Protein AF-A0A150B265-F1 (afdb_monomer_lite)

Radius of gyration: 13.43 Å; chains: 1; bounding box: 27×40×31 Å

Sequence (97 aa):
MNETISLEENLKAFSTYLSEKGRKHSTIQRYAYDIKDFYRWLNENELLLHIKSWNEISVHDYQAYFSMLENKREYSLKTRHRIWVVLKKLHTFLGIV

Secondary structure (DSSP, 8-state):
------HHHHHHHHHHHHHHTT--HHHHHHHHHHHHHHHHHHHHTTGGGT-SSGGG--HHHHHHHHHHHHHTT---HHHHHHHHHHHHHHHHHHT--

InterPro domains:
  IPR004107 Integrase, SAM-like, N-terminal [PF02899] (12-94)
  IPR010998 Integrase/recombinase, N-terminal [G3DSA:1.10.150.130] (7-96)
  IPR044068 Core-binding (CB) domain [PS51900] (5-95)

Structure (mmCIF, N/CA/C/O backbone):
data_AF-A0A150B265-F1
#
_entry.id   AF-A0A150B265-F1
#
loop_
_atom_site.group_PDB
_atom_site.id
_atom_site.type_symbol
_atom_site.label_atom_id
_atom_site.label_alt_id
_atom_site.label_comp_id
_atom_site.label_asym_id
_atom_site.label_entity_id
_atom_site.label_seq_id
_atom_site.pdbx_PDB_ins_code
_atom_site.Cartn_x
_atom_site.Cartn_y
_atom_site.Cartn_z
_atom_site.occupancy
_atom_site.B_iso_or_equiv
_atom_site.auth_seq_id
_atom_site.auth_comp_id
_atom_site.auth_asym_id
_atom_site.auth_atom_id
_atom_site.pdbx_PDB_model_num
ATOM 1 N N . MET A 1 1 ? 8.429 24.713 -2.392 1.00 37.16 1 MET A N 1
ATOM 2 C CA . MET A 1 1 ? 9.116 23.445 -2.069 1.00 37.16 1 MET A CA 1
ATOM 3 C C . MET A 1 1 ? 8.412 22.368 -2.868 1.00 37.16 1 MET A C 1
ATOM 5 O O . MET A 1 1 ? 7.192 22.407 -2.911 1.00 37.16 1 MET A O 1
ATOM 9 N N . ASN A 1 2 ? 9.135 21.505 -3.584 1.00 40.09 2 ASN A N 1
ATOM 10 C CA . ASN A 1 2 ? 8.498 20.385 -4.280 1.00 40.09 2 ASN A CA 1
ATOM 11 C C . ASN A 1 2 ? 7.952 19.443 -3.203 1.00 40.09 2 ASN A C 1
ATOM 13 O O . ASN A 1 2 ? 8.739 18.870 -2.455 1.00 40.09 2 ASN A O 1
ATOM 17 N N . GLU A 1 3 ? 6.631 19.374 -3.058 1.00 52.41 3 GLU A N 1
ATOM 18 C CA . GLU A 1 3 ? 5.977 18.492 -2.094 1.00 52.41 3 GLU A CA 1
ATOM 19 C C . GLU A 1 3 ? 6.145 17.053 -2.580 1.00 52.41 3 GLU A C 1
ATOM 21 O O . GLU A 1 3 ? 5.473 16.602 -3.503 1.00 52.41 3 GLU A O 1
ATOM 26 N N . THR A 1 4 ? 7.134 16.361 -2.023 1.00 69.38 4 THR A N 1
ATOM 27 C CA . THR A 1 4 ? 7.304 14.920 -2.188 1.00 69.38 4 THR A CA 1
ATOM 28 C C . THR A 1 4 ? 6.294 14.201 -1.297 1.00 69.38 4 THR A C 1
ATOM 30 O O . THR A 1 4 ? 5.903 14.714 -0.247 1.00 69.38 4 THR A O 1
ATOM 33 N N . ILE A 1 5 ? 5.895 12.985 -1.672 1.00 82.81 5 ILE A N 1
ATOM 34 C CA . ILE A 1 5 ? 5.006 12.154 -0.853 1.00 82.81 5 ILE A CA 1
ATOM 35 C C . ILE A 1 5 ? 5.594 11.976 0.558 1.00 82.81 5 ILE A C 1
ATOM 37 O O . ILE A 1 5 ? 6.594 11.287 0.747 1.00 82.81 5 ILE A O 1
ATOM 41 N N . SER A 1 6 ? 4.934 12.541 1.570 1.00 88.94 6 SER A N 1
ATOM 42 C CA . SER A 1 6 ? 5.317 12.357 2.972 1.00 88.94 6 SER A CA 1
ATOM 43 C C . SER A 1 6 ? 4.700 11.076 3.533 1.00 88.94 6 SER A C 1
ATOM 45 O O . SER A 1 6 ? 3.514 11.021 3.872 1.00 88.94 6 SER A O 1
ATOM 47 N N . LEU A 1 7 ? 5.486 9.998 3.589 1.00 93.19 7 LEU A N 1
ATOM 48 C CA . LEU A 1 7 ? 5.005 8.693 4.054 1.00 93.19 7 LEU A CA 1
ATOM 49 C C . LEU A 1 7 ? 4.504 8.738 5.502 1.00 93.19 7 LEU A C 1
ATOM 51 O O . LEU A 1 7 ? 3.427 8.224 5.793 1.00 93.19 7 LEU A O 1
ATOM 55 N N . GLU A 1 8 ? 5.278 9.328 6.412 1.00 94.00 8 GLU A N 1
ATOM 56 C CA . GLU A 1 8 ? 4.969 9.298 7.846 1.00 94.00 8 GLU A CA 1
ATOM 57 C C . GLU A 1 8 ? 3.742 10.156 8.186 1.00 94.00 8 GLU A C 1
ATOM 59 O O . GLU A 1 8 ? 2.910 9.735 8.991 1.00 94.00 8 GLU A O 1
ATOM 64 N N . GLU A 1 9 ? 3.548 11.301 7.522 1.00 94.06 9 GLU A N 1
ATOM 65 C CA . GLU A 1 9 ? 2.336 12.113 7.698 1.00 94.06 9 GLU A CA 1
ATOM 66 C C . GLU A 1 9 ? 1.094 11.383 7.175 1.00 94.06 9 GLU A C 1
ATOM 68 O O . GLU A 1 9 ? 0.096 11.275 7.893 1.00 94.06 9 GLU A O 1
ATOM 73 N N . ASN A 1 10 ? 1.181 10.790 5.978 1.00 94.50 10 ASN A N 1
ATOM 74 C CA . ASN A 1 10 ? 0.094 9.996 5.406 1.00 94.50 10 ASN A CA 1
ATOM 75 C C . ASN A 1 10 ? -0.246 8.779 6.278 1.00 94.50 10 ASN A C 1
ATOM 77 O O . ASN A 1 10 ? -1.419 8.509 6.530 1.00 94.50 10 ASN A O 1
ATOM 81 N N . LEU A 1 11 ? 0.757 8.057 6.789 1.00 97.31 11 LEU A N 1
ATOM 82 C CA . LEU A 1 11 ? 0.543 6.906 7.669 1.00 97.31 11 LEU A CA 1
ATOM 83 C C . LEU A 1 11 ? -0.052 7.304 9.013 1.00 97.31 11 LEU A C 1
ATOM 85 O O . LEU A 1 11 ? -0.918 6.587 9.517 1.00 97.31 11 LEU A O 1
A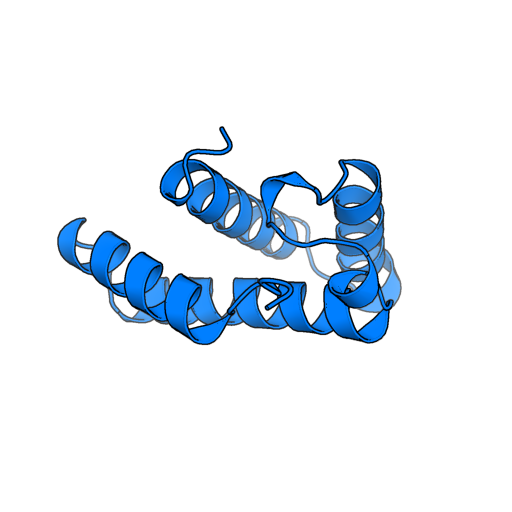TOM 89 N N . LYS A 1 12 ? 0.382 8.427 9.592 1.00 97.62 12 LYS A N 1
ATOM 90 C CA . LYS A 1 12 ? -0.179 8.947 10.840 1.00 97.62 12 LYS A CA 1
ATOM 91 C C . LYS A 1 12 ? -1.651 9.306 10.652 1.00 97.62 12 LYS A C 1
ATOM 93 O O . LYS A 1 12 ? -2.489 8.801 11.396 1.00 97.62 12 LYS A O 1
ATOM 98 N N . ALA A 1 13 ? -1.973 10.100 9.630 1.00 97.81 13 ALA A N 1
ATOM 99 C CA . ALA A 1 13 ? -3.346 10.502 9.333 1.00 97.81 13 ALA A CA 1
ATOM 100 C C . ALA A 1 13 ? -4.241 9.291 9.013 1.00 97.81 13 ALA A C 1
ATOM 102 O O . ALA A 1 13 ? -5.332 9.153 9.569 1.00 97.81 13 ALA A O 1
ATOM 103 N N . PHE A 1 14 ? -3.747 8.354 8.198 1.00 98.06 14 PHE A N 1
ATOM 104 C CA . PHE A 1 14 ? -4.478 7.139 7.849 1.00 98.06 14 PHE A CA 1
ATOM 105 C C . PHE A 1 14 ? -4.692 6.215 9.055 1.00 98.06 14 PHE A C 1
ATOM 107 O O . PHE A 1 14 ? -5.772 5.650 9.221 1.00 98.06 14 PHE A O 1
ATOM 114 N N . SER A 1 15 ? -3.697 6.081 9.935 1.00 98.12 15 SER A N 1
ATOM 115 C CA . SER A 1 15 ? -3.814 5.275 11.157 1.00 98.12 15 SER A CA 1
ATOM 116 C C . SER A 1 15 ? -4.850 5.853 12.118 1.00 98.12 15 SER A C 1
ATOM 118 O O . SER A 1 15 ? -5.665 5.095 12.647 1.00 98.12 15 SER A O 1
ATOM 120 N N . THR A 1 16 ? -4.871 7.180 12.294 1.00 98.31 16 THR A N 1
ATOM 121 C CA . THR A 1 16 ? -5.909 7.875 13.070 1.00 98.31 16 THR A CA 1
ATOM 122 C C . THR A 1 16 ? -7.291 7.603 12.483 1.00 98.31 16 THR A C 1
ATOM 124 O O . THR A 1 16 ? -8.163 7.107 13.193 1.00 98.31 16 THR A O 1
ATOM 127 N N . TYR A 1 17 ? -7.457 7.787 11.171 1.00 98.06 17 TYR A N 1
ATOM 128 C CA . TYR A 1 17 ? -8.709 7.488 10.472 1.00 98.06 17 TYR A CA 1
ATOM 129 C C . TYR A 1 17 ? -9.177 6.036 10.679 1.00 98.06 17 TYR A C 1
ATOM 131 O O . TYR A 1 17 ? -10.353 5.779 10.941 1.00 98.06 17 TYR A O 1
ATOM 139 N N . LEU A 1 18 ? -8.279 5.050 10.582 1.00 98.19 18 LEU A N 1
ATOM 140 C CA . LEU A 1 18 ? -8.639 3.645 10.798 1.00 98.19 18 LEU A CA 1
ATOM 141 C C . LEU A 1 18 ? -9.024 3.364 12.256 1.00 98.19 18 LEU A C 1
ATOM 143 O O . LEU A 1 18 ? -9.943 2.575 12.494 1.00 98.19 18 LEU A O 1
ATOM 147 N N . SER A 1 19 ? -8.339 4.001 13.206 1.00 98.06 19 SER A N 1
ATOM 148 C CA . SER A 1 19 ? -8.635 3.907 14.638 1.00 98.06 19 SER A CA 1
ATOM 149 C C . SER A 1 19 ? -10.029 4.457 14.951 1.00 98.06 19 SER A C 1
ATOM 151 O O . SER A 1 19 ? -10.838 3.766 15.566 1.00 98.06 19 SER A O 1
ATOM 153 N N . GLU A 1 20 ? -10.369 5.635 14.421 1.00 97.75 20 GLU A N 1
ATOM 154 C CA . GLU A 1 20 ? -11.699 6.253 14.547 1.00 97.75 20 GLU A CA 1
ATOM 155 C C . GLU A 1 20 ? -12.809 5.398 13.917 1.00 97.75 20 GLU A C 1
ATOM 157 O O . GLU A 1 20 ? -13.946 5.384 14.384 1.00 97.75 20 GLU A O 1
ATOM 162 N N . LYS A 1 21 ? -12.482 4.618 12.880 1.00 96.31 21 LYS A N 1
ATOM 163 C CA . LYS A 1 21 ? -13.382 3.619 12.278 1.00 96.31 21 LYS A CA 1
ATOM 164 C C . LYS A 1 21 ? -13.429 2.287 13.042 1.00 96.31 21 LYS A C 1
ATOM 166 O O . LYS A 1 21 ? -13.988 1.317 12.526 1.00 96.31 21 LYS A O 1
ATOM 171 N N . GLY A 1 22 ? -12.839 2.209 14.234 1.00 97.38 22 GLY A N 1
ATOM 172 C CA . GLY A 1 22 ? -12.892 1.042 15.116 1.00 97.38 22 GLY A CA 1
ATOM 173 C C . GLY A 1 22 ? -12.035 -0.139 14.654 1.00 97.38 22 GLY A C 1
ATOM 174 O O . GLY A 1 22 ? -12.307 -1.287 15.015 1.00 97.38 22 GLY A O 1
ATOM 175 N N . ARG A 1 23 ? -11.015 0.088 13.815 1.00 97.69 23 ARG A N 1
ATOM 176 C CA . ARG A 1 23 ? -10.116 -0.995 13.390 1.00 97.69 23 ARG A CA 1
ATOM 177 C C . ARG A 1 23 ? -9.179 -1.390 14.526 1.00 97.69 23 ARG A C 1
ATOM 179 O O . ARG A 1 23 ? -8.614 -0.551 15.216 1.00 97.69 23 ARG A O 1
ATOM 186 N N . LYS A 1 24 ? -8.972 -2.701 14.686 1.00 98.12 24 LYS A N 1
ATOM 187 C CA . LYS A 1 24 ? -8.035 -3.245 15.679 1.00 98.12 24 LYS A CA 1
ATOM 188 C C . LYS A 1 24 ? -6.615 -2.755 15.396 1.00 98.12 24 LYS A C 1
ATOM 190 O O . LYS A 1 24 ? -6.189 -2.744 14.241 1.00 98.12 24 LYS A O 1
ATOM 195 N N . HIS A 1 25 ? -5.852 -2.492 16.454 1.00 97.75 25 HIS A N 1
ATOM 196 C CA . HIS A 1 25 ? -4.456 -2.057 16.360 1.00 97.75 25 HIS A CA 1
ATOM 197 C C . HIS A 1 25 ? -3.595 -2.973 15.471 1.00 97.75 25 HIS A C 1
ATOM 199 O O . HIS A 1 25 ? -2.873 -2.494 14.602 1.00 97.75 25 HIS A O 1
ATOM 205 N N . SER A 1 26 ? -3.747 -4.297 15.588 1.00 98.06 26 SER A N 1
ATOM 206 C CA . SER A 1 26 ? -3.023 -5.264 14.746 1.00 98.06 26 SER A CA 1
ATOM 207 C C . SER A 1 26 ? -3.341 -5.139 13.250 1.00 98.06 26 SER A C 1
ATOM 209 O O . SER A 1 26 ? -2.488 -5.411 12.406 1.00 98.06 26 SER A O 1
ATOM 211 N N . THR A 1 27 ? -4.556 -4.705 12.902 1.00 97.25 27 THR A N 1
ATOM 212 C CA . THR A 1 27 ? -4.940 -4.423 11.512 1.00 97.25 27 THR A CA 1
ATOM 213 C C . THR A 1 27 ? -4.275 -3.143 11.021 1.00 97.25 27 THR A C 1
ATOM 215 O O . THR A 1 27 ? -3.728 -3.137 9.925 1.00 97.25 27 THR A O 1
ATOM 218 N N . ILE A 1 28 ? -4.257 -2.093 11.847 1.00 98.38 28 ILE A N 1
ATOM 219 C CA . ILE A 1 28 ? -3.601 -0.817 11.525 1.00 98.38 28 ILE A CA 1
ATOM 220 C C . ILE A 1 28 ? -2.098 -1.030 11.315 1.00 98.38 28 ILE A C 1
ATOM 222 O O . ILE A 1 28 ? -1.555 -0.608 10.298 1.00 98.38 28 ILE A O 1
ATOM 226 N N . GLN A 1 29 ? -1.440 -1.781 12.202 1.00 98.38 29 GLN A N 1
ATOM 227 C CA . GLN A 1 29 ? -0.029 -2.147 12.046 1.00 98.38 29 GLN A CA 1
ATOM 228 C C . GLN A 1 29 ? 0.227 -2.930 10.757 1.00 98.38 29 GLN A C 1
ATOM 230 O O . GLN A 1 29 ? 1.207 -2.673 10.061 1.00 98.38 29 GLN A O 1
ATOM 235 N N . ARG A 1 30 ? -0.662 -3.872 10.408 1.00 98.25 30 ARG A N 1
ATOM 236 C CA . ARG A 1 30 ? -0.543 -4.621 9.152 1.00 98.25 30 ARG A CA 1
ATOM 237 C C . ARG A 1 30 ? -0.674 -3.709 7.934 1.00 98.25 30 ARG A C 1
ATOM 239 O O . ARG A 1 30 ? 0.086 -3.872 6.988 1.00 98.25 30 ARG A O 1
ATOM 246 N N . TYR A 1 31 ? -1.605 -2.759 7.969 1.00 98.44 31 TYR A N 1
ATOM 247 C CA . TYR A 1 31 ? -1.812 -1.806 6.879 1.00 98.44 31 TYR A CA 1
ATOM 248 C C . TYR A 1 31 ? -0.589 -0.904 6.719 1.00 98.44 31 TYR A C 1
ATOM 250 O O . TYR A 1 31 ? -0.079 -0.761 5.613 1.00 98.44 31 TYR A O 1
ATOM 258 N N . ALA A 1 32 ? -0.068 -0.364 7.825 1.00 98.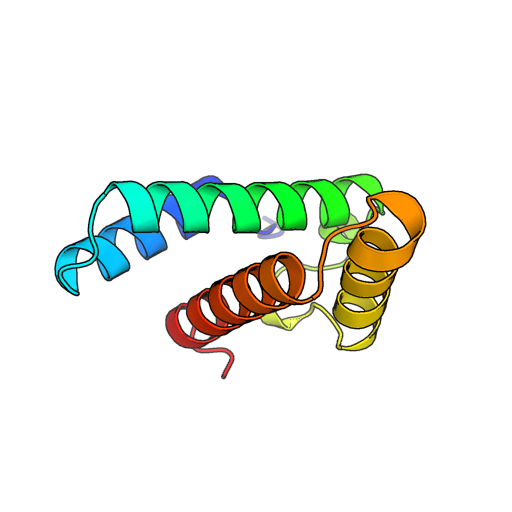31 32 ALA A N 1
ATOM 259 C CA . ALA A 1 32 ? 1.152 0.433 7.812 1.00 98.31 32 ALA A CA 1
ATOM 260 C C . ALA A 1 32 ? 2.339 -0.359 7.248 1.00 98.31 32 ALA A C 1
ATOM 262 O O . ALA A 1 32 ? 3.081 0.171 6.431 1.00 98.31 32 ALA A O 1
ATOM 263 N N . TYR A 1 33 ? 2.492 -1.633 7.621 1.00 98.44 33 TYR A N 1
ATOM 264 C CA . TYR A 1 33 ? 3.533 -2.501 7.066 1.00 98.44 33 TYR A CA 1
ATOM 265 C C . TYR A 1 33 ? 3.415 -2.654 5.543 1.00 98.44 33 TYR A C 1
ATOM 267 O O . TYR A 1 33 ? 4.391 -2.421 4.834 1.00 98.44 33 TYR A O 1
ATOM 275 N N . ASP A 1 34 ? 2.224 -2.994 5.038 1.00 98.56 34 ASP A N 1
ATOM 276 C CA . ASP A 1 34 ? 2.002 -3.202 3.600 1.00 98.56 34 ASP A CA 1
ATOM 277 C C . ASP A 1 34 ? 2.216 -1.895 2.796 1.00 98.56 34 ASP A C 1
ATOM 279 O O . ASP A 1 34 ? 2.752 -1.929 1.689 1.00 98.56 34 ASP A O 1
ATOM 283 N N . ILE A 1 35 ? 1.861 -0.731 3.361 1.00 98.50 35 ILE A N 1
ATOM 284 C CA . ILE A 1 35 ? 2.096 0.586 2.737 1.00 98.50 35 ILE A CA 1
ATOM 285 C C . ILE A 1 35 ? 3.582 0.961 2.764 1.00 98.50 35 ILE A C 1
ATOM 287 O O . ILE A 1 35 ? 4.100 1.455 1.764 1.00 98.50 35 ILE A O 1
ATOM 291 N N . LYS A 1 36 ? 4.284 0.718 3.880 1.00 98.25 36 LYS A N 1
ATOM 292 C CA . LYS A 1 36 ? 5.732 0.970 3.993 1.00 98.25 36 LYS A CA 1
ATOM 293 C C . LYS A 1 36 ? 6.519 0.140 2.984 1.00 98.25 36 LYS A C 1
ATOM 295 O O . LYS A 1 36 ? 7.451 0.657 2.376 1.00 98.25 36 LYS A O 1
ATOM 300 N N . ASP A 1 37 ? 6.133 -1.116 2.783 1.00 98.31 37 ASP A N 1
ATOM 301 C CA . ASP A 1 37 ? 6.755 -1.987 1.786 1.00 98.31 37 ASP A CA 1
ATOM 302 C C . ASP A 1 37 ? 6.534 -1.481 0.352 1.00 98.31 37 ASP A C 1
ATOM 304 O O . ASP A 1 37 ? 7.486 -1.399 -0.424 1.00 98.31 37 ASP A O 1
ATOM 308 N N . PHE A 1 38 ? 5.314 -1.047 0.021 1.00 98.31 38 PHE A N 1
ATOM 309 C CA . PHE A 1 38 ? 5.043 -0.448 -1.285 1.00 98.31 38 PHE A CA 1
ATOM 310 C C . PHE A 1 38 ? 5.832 0.851 -1.500 1.00 98.31 38 PHE A C 1
ATOM 312 O O . PHE A 1 38 ? 6.468 1.016 -2.537 1.00 98.31 38 PHE A O 1
ATOM 319 N N . TYR A 1 39 ? 5.865 1.744 -0.508 1.00 97.50 39 TYR A N 1
ATOM 320 C CA . TYR A 1 39 ? 6.652 2.978 -0.582 1.00 97.50 39 TYR A CA 1
ATOM 321 C C . TYR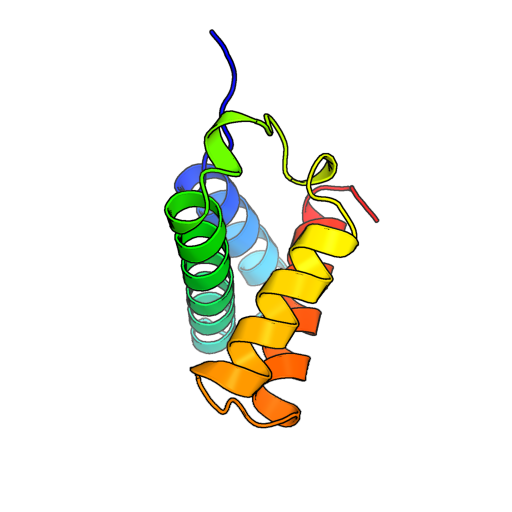 A 1 39 ? 8.148 2.698 -0.761 1.00 97.50 39 TYR A C 1
ATOM 323 O O . TYR A 1 39 ? 8.815 3.347 -1.564 1.00 97.50 39 TYR A O 1
ATOM 331 N N . ARG A 1 40 ? 8.680 1.701 -0.045 1.00 97.38 40 ARG A N 1
ATOM 332 C CA . ARG A 1 40 ? 10.065 1.255 -0.216 1.00 97.38 40 A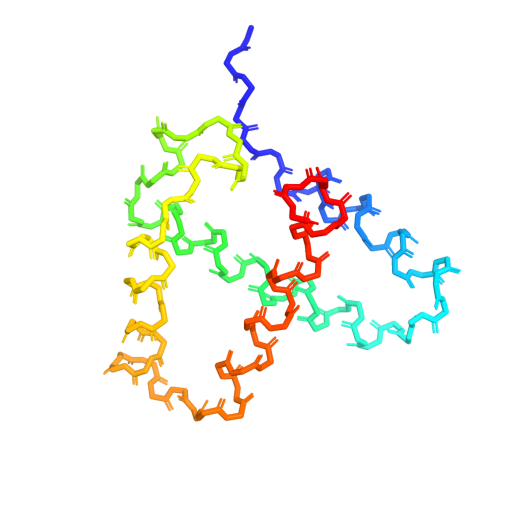RG A CA 1
ATOM 333 C C . ARG A 1 40 ? 10.322 0.797 -1.649 1.00 97.38 40 ARG A C 1
ATOM 335 O O . ARG A 1 40 ? 11.333 1.187 -2.221 1.00 97.38 40 ARG A O 1
ATOM 342 N N . TRP A 1 41 ? 9.408 0.028 -2.236 1.00 98.19 41 TRP A N 1
ATOM 343 C CA . TRP A 1 41 ? 9.526 -0.383 -3.632 1.00 98.19 41 TRP A CA 1
ATOM 344 C C . TRP A 1 41 ? 9.491 0.814 -4.596 1.00 98.19 41 TRP A C 1
ATOM 346 O O . TRP A 1 41 ? 10.322 0.869 -5.498 1.00 98.19 41 TRP A O 1
ATOM 356 N N . LEU A 1 42 ? 8.613 1.804 -4.384 1.00 97.25 42 LEU A N 1
ATOM 357 C CA . LEU A 1 42 ? 8.604 3.041 -5.184 1.00 97.25 42 LEU A CA 1
ATOM 358 C C . LEU A 1 42 ? 9.957 3.767 -5.119 1.00 97.25 42 LEU A C 1
ATOM 360 O O . LEU A 1 42 ? 10.446 4.247 -6.137 1.00 97.25 42 LEU A O 1
ATOM 364 N N . ASN A 1 43 ? 10.571 3.824 -3.934 1.00 95.88 43 ASN A N 1
ATOM 365 C CA . ASN A 1 43 ? 11.885 4.433 -3.739 1.00 95.88 43 ASN A CA 1
ATOM 366 C C . ASN A 1 43 ? 13.002 3.651 -4.446 1.00 95.88 43 ASN A C 1
ATOM 368 O O . ASN A 1 43 ? 13.832 4.240 -5.125 1.00 95.88 43 ASN A O 1
ATOM 372 N N . GLU A 1 44 ? 13.019 2.324 -4.299 1.00 96.44 44 GLU A N 1
ATOM 373 C CA . GLU A 1 44 ? 14.018 1.441 -4.922 1.00 96.44 44 GLU A CA 1
ATOM 374 C C . GLU A 1 44 ? 13.944 1.435 -6.458 1.00 96.44 44 GLU A C 1
ATOM 376 O O . GLU A 1 44 ? 14.926 1.092 -7.107 1.00 96.44 44 GLU A O 1
ATOM 381 N N . ASN A 1 45 ? 12.800 1.817 -7.034 1.00 96.50 45 ASN A N 1
ATOM 382 C CA . ASN A 1 45 ? 12.599 1.941 -8.482 1.00 96.50 45 ASN A CA 1
ATOM 383 C C . ASN A 1 45 ? 12.577 3.408 -8.942 1.00 96.50 45 ASN A C 1
ATOM 385 O O . ASN A 1 45 ? 12.089 3.693 -10.030 1.00 96.50 45 ASN A O 1
ATOM 389 N N . GLU A 1 46 ? 13.060 4.334 -8.105 1.00 95.81 46 GLU A N 1
ATOM 390 C CA . GLU A 1 46 ? 13.225 5.764 -8.415 1.00 95.81 46 GLU A CA 1
ATOM 391 C C . GLU A 1 46 ? 11.924 6.514 -8.772 1.00 95.81 46 GLU A C 1
ATOM 393 O O . GLU A 1 46 ? 11.947 7.697 -9.105 1.00 95.81 46 GLU A O 1
ATOM 398 N N . LEU A 1 47 ? 10.756 5.886 -8.605 1.00 95.31 47 LEU A N 1
ATOM 399 C CA . LEU A 1 47 ? 9.455 6.473 -8.944 1.00 95.31 47 LEU A CA 1
ATOM 400 C C . LEU A 1 47 ? 9.133 7.696 -8.081 1.00 95.31 47 LEU A C 1
ATOM 402 O O . LEU A 1 47 ? 8.532 8.651 -8.567 1.00 95.31 47 LEU A O 1
ATOM 406 N N . LEU A 1 48 ? 9.591 7.712 -6.824 1.00 93.81 48 LEU A N 1
ATOM 407 C CA . LEU A 1 48 ? 9.429 8.861 -5.923 1.00 93.81 48 LEU A CA 1
ATOM 408 C C . LEU A 1 48 ? 10.148 10.133 -6.405 1.00 93.81 48 LEU A C 1
ATOM 410 O O . LEU A 1 48 ? 9.829 11.215 -5.921 1.00 93.81 48 LEU A O 1
ATOM 414 N N . LEU A 1 49 ? 11.098 10.029 -7.344 1.00 92.12 49 LEU A N 1
ATOM 415 C CA . LEU A 1 49 ? 11.738 11.195 -7.968 1.00 92.12 49 LEU A CA 1
ATOM 416 C C . LEU A 1 49 ? 10.828 11.874 -9.002 1.00 92.12 49 LEU A C 1
ATOM 418 O O . LEU A 1 49 ? 11.056 13.029 -9.362 1.00 92.12 49 LEU A O 1
ATOM 422 N N . HIS A 1 50 ? 9.814 11.155 -9.487 1.00 92.56 50 HIS A N 1
ATOM 423 C CA . HIS A 1 50 ? 8.988 11.556 -10.623 1.00 92.56 50 HIS A CA 1
ATOM 424 C C . HIS A 1 50 ? 7.534 11.846 -10.254 1.00 92.56 50 HIS A C 1
ATOM 426 O O . HIS A 1 50 ? 6.855 12.524 -11.022 1.00 92.56 50 HIS A O 1
ATOM 432 N N . ILE A 1 51 ? 7.075 11.383 -9.090 1.00 92.50 51 ILE A N 1
ATOM 433 C CA . ILE A 1 51 ? 5.714 11.616 -8.600 1.00 92.50 51 ILE A CA 1
ATOM 434 C C . ILE A 1 51 ? 5.705 12.572 -7.409 1.00 92.50 51 ILE A C 1
ATOM 436 O O . ILE A 1 51 ? 6.551 12.494 -6.516 1.00 92.50 51 ILE A O 1
ATOM 440 N N . LYS A 1 52 ? 4.710 13.457 -7.365 1.00 90.31 52 LYS A N 1
ATOM 441 C CA . LYS A 1 52 ? 4.488 14.378 -6.234 1.00 90.31 52 LYS A CA 1
ATOM 442 C C . LYS A 1 52 ? 3.353 13.922 -5.327 1.00 90.31 52 LYS A C 1
ATOM 444 O O . LYS A 1 52 ? 3.295 14.286 -4.156 1.00 90.31 52 LYS A O 1
ATOM 449 N N . SER A 1 53 ? 2.463 13.083 -5.845 1.00 91.06 53 SER A N 1
ATOM 450 C CA . SER A 1 53 ? 1.282 12.607 -5.133 1.00 91.06 53 SER A CA 1
ATOM 451 C C . SER A 1 53 ? 1.012 11.125 -5.394 1.00 91.06 53 SER A C 1
ATOM 453 O O . SER A 1 53 ? 1.430 10.561 -6.404 1.00 91.06 53 SER A O 1
ATOM 455 N N . TRP A 1 54 ? 0.265 10.483 -4.490 1.00 93.31 54 TRP A N 1
ATOM 456 C CA . TRP A 1 54 ? -0.186 9.096 -4.664 1.00 93.31 54 TRP A CA 1
ATOM 457 C C . TRP A 1 54 ? -1.074 8.903 -5.909 1.00 93.31 54 TRP A C 1
ATOM 459 O O . TRP A 1 54 ? -1.179 7.785 -6.408 1.00 93.31 54 TRP A O 1
ATOM 469 N N . ASN A 1 55 ? -1.692 9.976 -6.418 1.00 92.38 55 ASN A N 1
ATOM 470 C CA . ASN A 1 55 ? -2.587 9.970 -7.582 1.00 92.38 55 ASN A CA 1
ATOM 471 C C . ASN A 1 55 ? -1.817 9.873 -8.905 1.00 92.38 55 ASN A C 1
ATOM 473 O O . ASN A 1 55 ? -2.401 9.521 -9.925 1.00 92.38 55 ASN A O 1
ATOM 477 N N . GLU A 1 56 ? -0.526 10.205 -8.897 1.00 94.62 56 GLU A N 1
ATOM 478 C CA . GLU A 1 56 ? 0.344 10.145 -10.076 1.00 94.62 56 GLU A CA 1
ATOM 479 C C . GLU A 1 56 ? 0.921 8.742 -10.308 1.00 94.62 56 GLU A C 1
ATOM 481 O O . GLU A 1 56 ? 1.532 8.496 -11.345 1.00 94.62 56 GLU A O 1
ATOM 486 N N . ILE A 1 57 ? 0.712 7.808 -9.373 1.00 95.00 57 ILE A N 1
ATOM 487 C CA . ILE A 1 57 ? 1.118 6.411 -9.541 1.00 95.00 57 ILE A CA 1
ATOM 488 C C . ILE A 1 57 ? 0.233 5.772 -10.608 1.00 95.00 57 ILE A C 1
ATOM 490 O O . ILE A 1 57 ? -0.986 5.659 -10.451 1.00 95.00 57 ILE A O 1
ATOM 494 N N . SER A 1 58 ? 0.852 5.319 -11.693 1.00 95.38 58 SER A N 1
ATOM 495 C CA . SER A 1 58 ? 0.128 4.746 -12.816 1.00 95.38 58 SER A CA 1
ATOM 496 C C . SER A 1 58 ? -0.339 3.319 -12.524 1.00 95.38 58 SER A C 1
ATOM 498 O O . SER A 1 58 ? 0.198 2.596 -11.680 1.00 95.38 58 SER A O 1
ATOM 500 N N . VAL A 1 59 ? -1.322 2.853 -13.297 1.00 95.44 59 VAL A N 1
ATOM 501 C CA . VAL A 1 59 ? -1.744 1.443 -13.272 1.00 95.44 59 VAL A CA 1
ATOM 502 C C . VAL A 1 59 ? -0.573 0.504 -13.594 1.00 95.44 59 VAL A C 1
ATOM 504 O O . VAL A 1 59 ? -0.495 -0.585 -13.025 1.00 95.44 59 VAL A O 1
ATOM 507 N N . HIS A 1 60 ? 0.357 0.925 -14.455 1.00 97.56 60 HIS A N 1
ATOM 508 C CA . HIS A 1 60 ? 1.539 0.138 -14.801 1.00 97.56 60 HIS A CA 1
ATOM 509 C C . HIS A 1 60 ? 2.507 -0.013 -13.624 1.00 97.56 60 HIS A C 1
ATOM 511 O O . HIS A 1 60 ? 3.039 -1.104 -13.426 1.00 97.56 60 HIS A O 1
ATOM 517 N N . ASP A 1 61 ? 2.664 1.013 -12.786 1.00 97.88 61 ASP A N 1
ATOM 518 C CA . ASP A 1 61 ? 3.490 0.925 -11.574 1.00 97.88 61 ASP A CA 1
ATOM 519 C C . ASP A 1 61 ? 2.901 -0.085 -10.584 1.00 97.88 61 ASP A C 1
ATOM 521 O O . ASP A 1 61 ? 3.615 -0.924 -10.029 1.00 97.88 61 ASP A O 1
ATOM 525 N N . TYR A 1 62 ? 1.572 -0.087 -10.424 1.00 97.56 62 TYR A N 1
ATOM 526 C CA . TYR A 1 62 ? 0.889 -1.115 -9.638 1.00 97.56 62 TYR A CA 1
ATOM 527 C C . TYR A 1 62 ? 1.099 -2.511 -10.227 1.00 97.56 62 TYR A C 1
ATOM 529 O O . TYR A 1 62 ? 1.439 -3.441 -9.495 1.00 97.56 62 TYR A O 1
ATOM 537 N N . GLN A 1 63 ? 0.932 -2.680 -11.540 1.00 98.31 63 GLN A N 1
ATOM 538 C CA . GLN A 1 63 ? 1.163 -3.965 -12.206 1.00 98.31 63 GLN A CA 1
ATOM 539 C C . GLN A 1 63 ? 2.601 -4.460 -12.008 1.00 98.31 63 GLN A C 1
ATOM 541 O O . GLN A 1 63 ? 2.800 -5.640 -11.710 1.00 98.31 63 GLN A O 1
ATOM 546 N N . ALA A 1 64 ? 3.592 -3.574 -12.113 1.00 98.50 64 ALA A N 1
ATOM 547 C CA . ALA A 1 64 ? 4.997 -3.898 -11.895 1.00 98.50 64 ALA A CA 1
ATOM 548 C C . ALA A 1 64 ? 5.263 -4.320 -10.442 1.00 98.50 64 ALA A C 1
ATOM 550 O O . ALA A 1 64 ? 5.889 -5.358 -10.206 1.00 98.50 64 ALA A O 1
ATOM 551 N N . TYR A 1 65 ? 4.719 -3.588 -9.465 1.00 98.62 65 TYR A N 1
ATOM 552 C CA . TYR A 1 65 ? 4.824 -3.950 -8.053 1.00 98.62 65 TYR A CA 1
ATOM 553 C C . TYR A 1 65 ? 4.209 -5.323 -7.768 1.00 98.62 65 TYR A C 1
ATOM 555 O O . TYR A 1 65 ? 4.862 -6.192 -7.190 1.00 98.62 65 TYR A O 1
ATOM 563 N N . PHE A 1 66 ? 2.978 -5.570 -8.224 1.00 98.56 66 PHE A N 1
ATOM 564 C CA . PHE A 1 66 ? 2.306 -6.853 -8.003 1.00 98.56 66 PHE A CA 1
ATOM 565 C C . PHE A 1 66 ? 2.987 -8.014 -8.736 1.00 98.56 66 PHE A C 1
ATOM 567 O O . PHE A 1 66 ? 3.063 -9.111 -8.179 1.00 98.56 66 PHE A O 1
ATOM 574 N N . SER A 1 67 ? 3.559 -7.764 -9.916 1.00 98.31 67 SER A N 1
ATOM 575 C CA . SER A 1 67 ? 4.386 -8.743 -10.630 1.00 98.31 67 SER A CA 1
ATOM 576 C C . SER A 1 67 ? 5.669 -9.064 -9.862 1.00 98.31 67 SER A C 1
ATOM 578 O O . SER A 1 67 ? 6.085 -10.218 -9.826 1.00 98.31 67 SER A O 1
ATOM 580 N N . MET A 1 68 ? 6.292 -8.084 -9.202 1.00 98.31 68 MET A N 1
ATOM 581 C CA . MET A 1 68 ? 7.448 -8.315 -8.330 1.00 98.31 68 MET A CA 1
ATOM 582 C C . MET A 1 68 ? 7.064 -9.142 -7.095 1.00 98.31 68 MET A C 1
ATOM 584 O O . MET A 1 68 ? 7.754 -10.112 -6.771 1.00 98.31 68 MET A O 1
ATOM 588 N N . LEU A 1 69 ? 5.945 -8.811 -6.438 1.00 98.50 69 LEU A N 1
ATOM 589 C CA . LEU A 1 69 ? 5.438 -9.578 -5.294 1.00 98.50 69 LEU A CA 1
ATOM 590 C C . LEU A 1 69 ? 5.176 -11.042 -5.664 1.00 98.50 69 LEU A C 1
ATOM 592 O O . LEU A 1 69 ? 5.455 -11.937 -4.871 1.00 98.50 69 LEU A O 1
ATOM 596 N N . GLU A 1 70 ? 4.641 -11.281 -6.859 1.00 98.25 70 GLU A N 1
ATOM 597 C CA . GLU A 1 70 ? 4.383 -12.616 -7.391 1.00 98.25 70 GLU A CA 1
ATOM 598 C C . GLU A 1 70 ? 5.660 -13.369 -7.752 1.00 98.25 70 GLU A C 1
ATOM 600 O O . GLU A 1 70 ? 5.905 -14.441 -7.214 1.00 98.25 70 GLU A O 1
ATOM 605 N N . ASN A 1 71 ? 6.469 -12.809 -8.648 1.00 97.88 71 ASN A N 1
ATOM 606 C CA . ASN A 1 71 ? 7.517 -13.566 -9.328 1.00 97.88 71 ASN A CA 1
ATOM 607 C C . ASN A 1 71 ? 8.863 -13.527 -8.600 1.00 97.88 71 ASN A C 1
ATOM 609 O O . ASN A 1 71 ? 9.685 -14.409 -8.808 1.00 97.88 71 ASN A O 1
ATOM 613 N N . LYS A 1 72 ? 9.119 -12.498 -7.778 1.00 96.81 72 LYS A N 1
ATOM 614 C CA . LYS A 1 72 ? 10.391 -12.366 -7.043 1.00 96.81 72 LYS A CA 1
ATOM 615 C C . LYS A 1 72 ? 10.265 -12.729 -5.572 1.00 96.81 72 LYS A C 1
ATOM 617 O O . LYS A 1 72 ? 11.191 -13.292 -5.005 1.00 96.81 72 LYS A O 1
ATOM 622 N N . ARG A 1 73 ? 9.151 -12.360 -4.934 1.00 97.00 73 ARG A N 1
ATOM 623 C CA . ARG A 1 73 ? 8.917 -12.635 -3.505 1.00 97.00 73 ARG A CA 1
ATOM 624 C C . ARG A 1 73 ? 8.027 -13.849 -3.257 1.00 97.00 73 ARG A C 1
ATOM 626 O O . ARG A 1 73 ? 7.815 -14.193 -2.098 1.00 97.00 73 ARG A O 1
ATOM 633 N N . GLU A 1 74 ? 7.488 -14.450 -4.319 1.00 97.50 74 GLU A N 1
ATOM 634 C CA . GLU A 1 74 ? 6.648 -15.653 -4.263 1.00 97.50 74 GLU A CA 1
ATOM 635 C C . GLU A 1 74 ? 5.443 -15.498 -3.318 1.00 97.50 74 GLU A C 1
ATOM 637 O O . GLU A 1 74 ? 4.989 -16.432 -2.653 1.00 97.50 74 GLU A O 1
ATOM 642 N N . TYR A 1 75 ? 4.893 -14.282 -3.224 1.00 98.31 75 TYR A N 1
ATOM 643 C CA . TYR A 1 75 ? 3.742 -14.033 -2.368 1.00 98.31 75 TYR A CA 1
ATOM 644 C C . TYR A 1 75 ? 2.502 -14.723 -2.926 1.00 98.31 75 TYR A C 1
ATOM 646 O O . TYR A 1 75 ? 2.095 -14.500 -4.070 1.00 98.31 75 TYR A O 1
ATOM 654 N N . SER A 1 76 ? 1.842 -15.489 -2.052 1.00 98.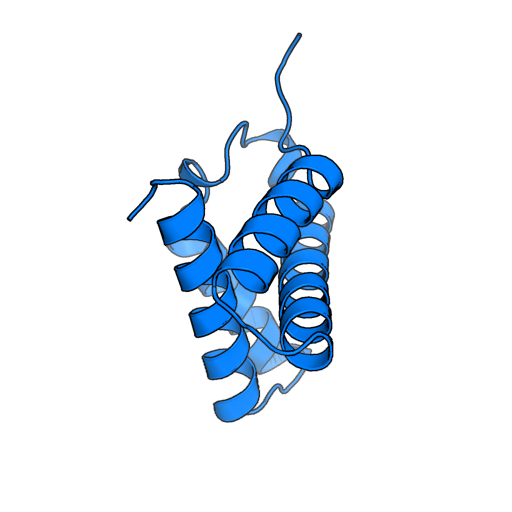25 76 SER A N 1
ATOM 655 C CA . SER A 1 76 ? 0.551 -16.116 -2.342 1.00 98.25 76 SER A CA 1
ATOM 656 C C . SER A 1 76 ? -0.502 -15.100 -2.794 1.00 98.25 76 SER A C 1
ATOM 658 O O . SER A 1 76 ? -0.501 -13.939 -2.362 1.00 98.25 76 SER A O 1
ATOM 660 N N . LEU A 1 77 ? -1.488 -15.572 -3.564 1.00 98.06 77 LEU A N 1
ATOM 661 C CA . LEU A 1 77 ? -2.645 -14.774 -3.977 1.00 98.06 77 LEU A CA 1
ATOM 662 C C . LEU A 1 77 ? -3.338 -14.094 -2.785 1.00 98.06 77 LEU A C 1
ATOM 664 O O . LEU A 1 77 ? -3.709 -12.927 -2.872 1.00 98.06 77 LEU A O 1
ATOM 668 N N . LYS A 1 78 ? -3.454 -14.786 -1.643 1.00 98.19 78 LYS A N 1
ATOM 669 C CA . LYS A 1 78 ? -4.056 -14.239 -0.416 1.00 98.19 78 LYS A CA 1
ATOM 670 C C . LYS A 1 78 ? -3.280 -13.031 0.115 1.00 98.19 78 LYS A C 1
ATOM 672 O O . LYS A 1 78 ? -3.887 -12.030 0.496 1.00 98.19 78 LYS A O 1
ATOM 677 N N . THR A 1 79 ? -1.950 -13.108 0.140 1.00 98.25 79 THR A N 1
ATOM 678 C CA . THR A 1 79 ? -1.094 -11.999 0.585 1.00 98.25 79 THR A CA 1
ATOM 679 C C . THR A 1 79 ? -1.184 -10.821 -0.377 1.00 98.25 79 THR A C 1
ATOM 681 O O . THR A 1 79 ? -1.393 -9.694 0.069 1.00 98.25 79 THR A O 1
ATOM 684 N N . ARG A 1 80 ? -1.101 -11.070 -1.689 1.00 98.38 80 ARG A N 1
ATOM 685 C CA . ARG A 1 80 ? -1.227 -10.012 -2.702 1.00 98.38 80 ARG A CA 1
ATOM 686 C C . ARG A 1 80 ? -2.606 -9.351 -2.650 1.00 98.38 80 ARG A C 1
ATOM 688 O O . ARG A 1 80 ? -2.697 -8.129 -2.629 1.00 98.38 80 ARG A O 1
ATOM 695 N N . HIS A 1 81 ? -3.679 -10.129 -2.508 1.00 98.38 81 HIS A N 1
ATOM 696 C CA . HIS A 1 81 ? -5.027 -9.583 -2.359 1.00 98.38 81 HIS A CA 1
ATOM 697 C C . HIS A 1 81 ? -5.161 -8.695 -1.113 1.00 98.38 81 HIS A C 1
ATOM 699 O O . HIS A 1 81 ? -5.736 -7.613 -1.197 1.00 98.38 81 HIS A O 1
ATOM 705 N N . ARG A 1 82 ? -4.577 -9.091 0.030 1.00 98.12 82 ARG A N 1
ATOM 706 C CA . ARG A 1 82 ? -4.528 -8.234 1.227 1.00 98.12 82 ARG A CA 1
ATOM 707 C C . ARG A 1 82 ? -3.857 -6.894 0.922 1.00 98.12 82 ARG A C 1
ATOM 709 O O . ARG A 1 82 ? -4.437 -5.862 1.241 1.00 98.12 82 ARG A O 1
ATOM 716 N N . ILE A 1 83 ? -2.677 -6.913 0.302 1.00 98.62 83 ILE A N 1
ATOM 717 C CA . ILE A 1 83 ? -1.930 -5.695 -0.047 1.00 98.62 83 ILE A CA 1
ATOM 718 C C . ILE A 1 83 ? -2.769 -4.803 -0.971 1.00 98.62 83 ILE A C 1
ATOM 720 O O . ILE A 1 83 ? -2.886 -3.606 -0.723 1.00 98.62 83 ILE A O 1
ATOM 724 N N . TRP A 1 84 ? -3.442 -5.379 -1.972 1.00 98.38 84 TRP A N 1
ATOM 725 C CA . TRP A 1 84 ? -4.358 -4.638 -2.844 1.00 98.38 84 TRP A CA 1
ATOM 726 C C . TRP A 1 84 ? -5.496 -3.964 -2.066 1.00 98.38 84 TRP A C 1
ATOM 728 O O . TRP A 1 84 ? -5.758 -2.780 -2.271 1.00 98.38 84 TRP A O 1
ATOM 738 N N . VAL A 1 85 ? -6.134 -4.675 -1.128 1.00 97.94 85 VAL A N 1
ATOM 739 C CA . VAL A 1 85 ? -7.181 -4.096 -0.267 1.00 97.94 85 VAL A CA 1
ATOM 740 C C . VAL A 1 85 ? -6.634 -2.930 0.560 1.00 97.94 85 VAL A C 1
ATOM 742 O O . VAL A 1 85 ? -7.310 -1.909 0.686 1.00 97.94 85 VAL A O 1
ATOM 745 N N . VAL A 1 86 ? -5.421 -3.058 1.108 1.00 98.31 86 VAL A N 1
ATOM 746 C CA . VAL A 1 86 ? -4.774 -1.989 1.883 1.00 98.31 86 VAL A CA 1
ATOM 747 C C . VAL A 1 86 ? -4.534 -0.754 1.018 1.00 98.31 8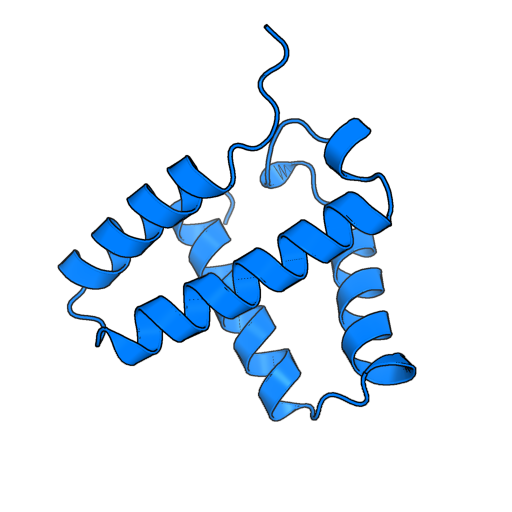6 VAL A C 1
ATOM 749 O O . VAL A 1 86 ? -4.947 0.340 1.403 1.00 98.31 86 VAL A O 1
ATOM 752 N N . LEU A 1 87 ? -3.925 -0.923 -0.158 1.00 97.88 87 LEU A N 1
ATOM 753 C CA . LEU A 1 87 ? -3.633 0.184 -1.071 1.00 97.88 87 LEU A CA 1
ATOM 754 C C . LEU A 1 87 ? -4.918 0.857 -1.560 1.00 97.88 87 LEU A C 1
ATOM 756 O O . LEU A 1 87 ? -5.026 2.079 -1.512 1.00 97.88 87 LEU A O 1
ATOM 760 N N . LYS A 1 88 ? -5.946 0.078 -1.913 1.00 96.88 88 LYS A N 1
ATOM 761 C CA . LYS A 1 88 ? -7.264 0.621 -2.265 1.00 96.88 88 LYS A CA 1
ATOM 762 C C . LYS A 1 88 ? -7.869 1.435 -1.118 1.00 96.88 88 LYS A C 1
ATOM 764 O O . LYS A 1 88 ? -8.444 2.493 -1.344 1.00 96.88 88 LYS A O 1
ATOM 769 N N . LYS A 1 89 ? -7.731 0.965 0.127 1.00 97.25 89 LYS A N 1
ATOM 770 C CA . LYS A 1 89 ? -8.253 1.679 1.298 1.00 97.25 89 LYS A CA 1
ATOM 771 C C . LYS A 1 89 ? -7.515 2.996 1.553 1.00 97.25 89 LYS A C 1
ATOM 773 O O . LYS A 1 89 ? -8.169 3.958 1.951 1.00 97.25 89 LYS A O 1
ATOM 778 N N . LEU A 1 90 ? -6.201 3.036 1.317 1.00 97.25 90 LEU A N 1
ATOM 779 C CA . LEU A 1 90 ? -5.405 4.264 1.362 1.00 97.25 90 LEU A CA 1
ATOM 780 C C . LEU A 1 90 ? -5.877 5.260 0.292 1.00 97.25 90 LEU A C 1
ATOM 782 O O . LEU A 1 90 ? -6.112 6.418 0.613 1.00 97.25 90 LEU A O 1
ATOM 786 N N . HIS A 1 91 ? -6.102 4.801 -0.941 1.00 95.00 91 HIS A N 1
ATOM 787 C CA . HIS A 1 91 ? -6.618 5.635 -2.037 1.00 95.00 91 HIS A CA 1
ATOM 788 C C . HIS A 1 91 ? -7.969 6.272 -1.717 1.00 95.00 91 HIS A C 1
ATOM 790 O O . HIS A 1 91 ? -8.131 7.478 -1.876 1.00 95.00 91 HIS A O 1
ATOM 796 N N . THR A 1 92 ? -8.915 5.492 -1.190 1.00 96.00 92 THR A N 1
ATOM 797 C CA . THR A 1 92 ? -10.211 6.029 -0.748 1.00 96.00 92 THR A CA 1
ATOM 798 C C . THR A 1 92 ? -10.057 7.041 0.389 1.00 96.00 92 THR A C 1
ATOM 800 O O . THR A 1 92 ? -10.795 8.017 0.446 1.00 96.00 92 THR A O 1
ATOM 803 N N . PHE A 1 93 ? -9.115 6.828 1.314 1.00 96.44 93 PHE A N 1
ATOM 804 C CA . PHE A 1 93 ? -8.839 7.797 2.379 1.00 96.44 93 PHE A CA 1
ATOM 805 C C . PHE A 1 93 ? -8.271 9.116 1.832 1.00 96.44 93 PHE A C 1
ATOM 807 O O . PHE A 1 93 ? -8.657 10.180 2.304 1.00 96.44 93 PHE A O 1
ATOM 814 N N . LEU A 1 94 ? -7.402 9.041 0.824 1.00 94.62 94 LEU A N 1
ATOM 815 C CA . LEU A 1 94 ? -6.789 10.197 0.166 1.00 94.62 94 LEU A CA 1
ATOM 816 C C . LEU A 1 94 ? -7.708 10.887 -0.862 1.00 94.62 94 LEU A C 1
ATOM 818 O O . LEU A 1 94 ? -7.323 11.908 -1.423 1.00 94.62 94 LEU A O 1
ATOM 822 N N . GLY A 1 95 ? -8.908 10.353 -1.122 1.00 94.44 95 GLY A N 1
ATOM 823 C CA . GLY A 1 95 ? -9.859 10.928 -2.081 1.00 94.44 95 GLY A CA 1
ATOM 824 C C . GLY A 1 95 ? -9.473 10.732 -3.552 1.00 94.44 95 GLY A C 1
ATOM 825 O O . GLY A 1 95 ? -9.866 11.528 -4.399 1.00 94.44 95 GLY A O 1
ATOM 826 N N . ILE A 1 96 ? -8.689 9.695 -3.855 1.00 90.81 96 ILE A N 1
ATOM 827 C CA . ILE A 1 96 ? -8.220 9.364 -5.216 1.00 90.81 96 ILE A CA 1
ATOM 828 C C . ILE A 1 96 ? -9.265 8.533 -5.973 1.00 90.81 96 ILE A C 1
ATOM 830 O O . ILE A 1 96 ? -9.355 8.607 -7.197 1.00 90.81 96 ILE A O 1
ATOM 834 N N . VAL A 1 97 ? -10.038 7.728 -5.231 1.00 72.12 97 VAL A N 1
ATOM 835 C CA . VAL A 1 97 ? -11.033 6.760 -5.723 1.00 72.12 97 VAL A CA 1
ATOM 836 C C . VAL A 1 97 ? -12.283 6.793 -4.861 1.00 72.12 97 VAL A C 1
ATOM 838 O O . VAL A 1 97 ? -12.123 6.742 -3.616 1.00 72.12 97 VAL A O 1
#

pLDDT: mean 94.4, std 10.24, range [37.16, 98.62]

Foldseek 3Di:
DLQFDDLVVLLVLVLVVCVVVVHDPVLSVVLSVLSVVLVVVCVVVVVSVVDNDPLPCDPVNVVVVLVCCCPVVVDDPVRSVSSVVSSVSSCVVVVND

Organism: Bacillus cereus (NCBI:txid1396)